Protein AF-A0A371PUC1-F1 (afdb_monomer_lite)

Structure (mmCIF, N/CA/C/O backbone):
data_AF-A0A371PUC1-F1
#
_entry.id   AF-A0A371PUC1-F1
#
loop_
_atom_site.group_PDB
_atom_site.id
_atom_site.type_symbol
_atom_site.label_atom_id
_atom_site.label_alt_id
_atom_site.label_comp_id
_atom_site.label_asym_id
_atom_site.label_entity_id
_atom_site.label_seq_id
_atom_site.pdbx_PDB_ins_code
_atom_site.Cartn_x
_atom_site.Cartn_y
_atom_site.Cartn_z
_atom_site.occupancy
_atom_site.B_iso_or_equiv
_atom_site.auth_seq_id
_atom_site.auth_comp_id
_atom_site.auth_asym_id
_atom_site.auth_atom_id
_atom_site.pdbx_PDB_model_num
ATOM 1 N N . MET A 1 1 ? 17.114 10.175 -5.033 1.00 44.94 1 MET A N 1
ATOM 2 C CA . MET A 1 1 ? 15.852 10.108 -5.803 1.00 44.94 1 MET A CA 1
ATOM 3 C C . MET A 1 1 ? 15.571 8.638 -6.059 1.00 44.94 1 MET A C 1
ATOM 5 O O . MET A 1 1 ? 16.498 7.956 -6.473 1.00 44.94 1 MET A O 1
ATOM 9 N N . ALA A 1 2 ? 14.383 8.130 -5.733 1.00 71.94 2 ALA A N 1
ATOM 10 C CA . ALA A 1 2 ? 14.025 6.726 -5.949 1.00 71.94 2 ALA A CA 1
ATOM 11 C C . ALA A 1 2 ? 12.912 6.654 -7.000 1.00 71.94 2 ALA A C 1
ATOM 13 O O . ALA A 1 2 ? 11.935 7.389 -6.885 1.00 71.94 2 ALA A O 1
ATOM 14 N N . PHE A 1 3 ? 13.076 5.802 -8.013 1.00 70.50 3 PHE A N 1
ATOM 15 C CA . PHE A 1 3 ? 12.057 5.570 -9.036 1.00 70.50 3 PHE A CA 1
ATOM 16 C C . PHE A 1 3 ? 10.879 4.776 -8.455 1.00 70.50 3 PHE A C 1
ATOM 18 O O . PHE A 1 3 ? 11.064 3.804 -7.718 1.00 70.50 3 PHE A O 1
ATOM 25 N N . SER A 1 4 ? 9.661 5.165 -8.814 1.00 76.06 4 SER A N 1
ATOM 26 C CA . SER A 1 4 ? 8.438 4.402 -8.567 1.00 76.06 4 SER A CA 1
ATOM 27 C C . SER A 1 4 ? 8.389 3.124 -9.414 1.00 76.06 4 SER A C 1
ATOM 29 O O . SER A 1 4 ? 9.112 2.963 -10.397 1.00 76.06 4 SER A O 1
ATOM 31 N N . ALA A 1 5 ? 7.495 2.195 -9.061 1.00 74.12 5 ALA A N 1
ATOM 32 C CA . ALA A 1 5 ? 7.337 0.944 -9.805 1.00 74.12 5 ALA A CA 1
ATOM 33 C C . ALA A 1 5 ? 6.931 1.169 -11.274 1.00 74.12 5 ALA A C 1
ATOM 35 O O . ALA A 1 5 ? 7.377 0.432 -12.152 1.00 74.12 5 ALA A O 1
ATOM 36 N N . ASP A 1 6 ? 6.107 2.183 -11.546 1.00 78.94 6 ASP A N 1
ATOM 37 C CA . ASP A 1 6 ? 5.702 2.523 -12.911 1.00 78.94 6 ASP A CA 1
ATOM 38 C C . ASP A 1 6 ? 6.837 3.186 -13.689 1.00 78.94 6 ASP A C 1
ATOM 40 O O . ASP A 1 6 ? 7.068 2.829 -14.842 1.00 78.94 6 ASP A O 1
ATOM 44 N N . GLU A 1 7 ? 7.616 4.063 -13.055 1.00 84.56 7 GLU A N 1
ATOM 45 C CA . GLU A 1 7 ? 8.813 4.638 -13.676 1.00 84.56 7 GLU A CA 1
ATOM 46 C C . GLU A 1 7 ? 9.855 3.565 -13.995 1.00 84.56 7 GLU A C 1
ATOM 48 O O . GLU A 1 7 ? 10.431 3.588 -15.079 1.00 84.56 7 GLU A O 1
ATOM 53 N N . LEU A 1 8 ? 10.043 2.569 -13.122 1.00 82.94 8 LEU A N 1
ATOM 54 C CA . LEU A 1 8 ? 10.912 1.426 -13.413 1.00 82.94 8 LEU A CA 1
ATOM 55 C C . LEU A 1 8 ? 10.399 0.610 -14.607 1.00 82.94 8 LEU A C 1
ATOM 57 O O . LEU A 1 8 ? 11.194 0.195 -15.447 1.00 82.94 8 LEU A O 1
ATOM 61 N N . ARG A 1 9 ? 9.081 0.405 -14.740 1.00 82.50 9 ARG A N 1
ATOM 62 C CA . ARG A 1 9 ? 8.507 -0.256 -15.930 1.00 82.50 9 ARG A CA 1
ATOM 63 C C . ARG A 1 9 ? 8.749 0.556 -17.200 1.00 82.50 9 ARG A C 1
ATOM 65 O O . ARG A 1 9 ? 9.086 -0.024 -18.232 1.00 82.50 9 ARG A O 1
ATOM 72 N N . VAL A 1 10 ? 8.580 1.875 -17.134 1.00 89.62 10 VAL A N 1
ATOM 73 C CA . VAL A 1 10 ? 8.840 2.783 -18.260 1.00 89.62 10 VAL A CA 1
ATOM 74 C C . VAL A 1 10 ? 10.318 2.754 -18.639 1.00 89.62 10 VAL A C 1
ATOM 76 O O . VAL A 1 10 ? 10.628 2.584 -19.815 1.00 89.62 10 VAL A O 1
ATOM 79 N N . LEU A 1 11 ? 11.223 2.828 -17.662 1.00 88.25 11 LEU A N 1
ATOM 80 C CA . LEU A 1 11 ? 12.668 2.767 -17.873 1.00 88.25 11 LEU A CA 1
ATOM 81 C C . LEU A 1 11 ? 13.090 1.448 -18.526 1.00 88.25 11 LEU A C 1
ATOM 83 O O . LEU A 1 11 ? 13.807 1.463 -19.522 1.00 88.25 11 LEU A O 1
ATOM 87 N N . ARG A 1 12 ? 12.586 0.311 -18.032 1.00 86.12 12 ARG A N 1
ATOM 88 C CA . ARG A 1 12 ? 12.830 -1.011 -18.637 1.00 86.12 12 ARG A CA 1
ATOM 89 C C . ARG A 1 12 ? 12.378 -1.060 -20.090 1.00 86.12 12 ARG A C 1
ATOM 91 O O . ARG A 1 12 ? 13.099 -1.558 -20.949 1.00 86.12 12 ARG A O 1
ATOM 98 N N . ARG A 1 13 ? 11.195 -0.513 -20.385 1.00 88.50 13 ARG A N 1
ATOM 99 C CA . ARG A 1 13 ? 10.666 -0.459 -21.753 1.00 88.50 13 ARG A CA 1
ATOM 100 C C . ARG A 1 13 ? 11.496 0.456 -22.654 1.00 88.50 13 ARG A C 1
ATOM 102 O O . ARG A 1 13 ? 11.723 0.104 -23.807 1.00 88.50 13 ARG A O 1
ATOM 109 N N . ALA A 1 14 ? 11.955 1.594 -22.139 1.00 91.06 14 ALA A N 1
ATOM 110 C CA . ALA A 1 14 ? 12.823 2.515 -22.866 1.00 91.06 14 ALA A CA 1
ATOM 111 C C . ALA A 1 14 ? 14.193 1.885 -23.168 1.00 91.06 14 ALA A C 1
ATOM 113 O O . ALA A 1 14 ? 14.646 1.953 -24.305 1.00 91.06 14 ALA A O 1
ATOM 114 N N . LEU A 1 15 ? 14.803 1.199 -22.195 1.00 87.94 15 LEU A N 1
ATOM 115 C CA . LEU A 1 15 ? 16.061 0.466 -22.381 1.00 87.94 15 LEU A CA 1
ATOM 116 C C . LEU A 1 15 ? 15.914 -0.669 -23.398 1.00 87.94 15 LEU A C 1
ATOM 118 O O . LEU A 1 15 ? 16.733 -0.790 -24.305 1.00 87.94 15 LEU A O 1
ATOM 122 N N . ALA A 1 16 ? 14.838 -1.456 -23.309 1.00 86.81 16 ALA A N 1
ATOM 123 C CA . ALA A 1 16 ? 14.552 -2.498 -24.292 1.00 86.81 16 ALA A CA 1
ATOM 124 C C . ALA A 1 16 ? 14.386 -1.919 -25.706 1.00 86.81 16 ALA A C 1
ATOM 126 O O . ALA A 1 16 ? 14.867 -2.509 -26.673 1.00 86.81 16 ALA A O 1
ATOM 127 N N . HIS A 1 17 ? 13.735 -0.758 -25.828 1.00 87.31 17 HIS A N 1
ATOM 128 C CA . HIS A 1 17 ? 13.600 -0.072 -27.107 1.00 87.31 17 HIS A CA 1
ATOM 129 C C . HIS A 1 17 ? 14.955 0.417 -27.636 1.00 87.31 17 HIS A C 1
ATOM 131 O O . HIS A 1 17 ? 15.246 0.175 -28.807 1.00 87.31 17 HIS A O 1
ATOM 137 N N . ALA A 1 18 ? 15.780 1.040 -26.789 1.00 85.06 18 ALA A N 1
ATOM 138 C CA . ALA A 1 18 ? 17.113 1.510 -27.157 1.00 85.06 18 ALA A CA 1
ATOM 139 C C . ALA A 1 18 ? 17.986 0.353 -27.670 1.00 85.06 18 ALA A C 1
ATOM 141 O O . ALA A 1 18 ? 18.538 0.432 -28.763 1.00 85.06 18 ALA A O 1
ATOM 142 N N . LEU A 1 19 ? 18.016 -0.774 -26.952 1.00 83.38 19 LEU A N 1
ATOM 143 C CA . LEU A 1 19 ? 18.755 -1.972 -27.363 1.00 83.38 19 LEU A CA 1
ATOM 144 C C . LEU A 1 19 ? 18.280 -2.529 -28.717 1.00 83.38 19 LEU A C 1
ATOM 146 O O . LEU A 1 19 ? 19.101 -2.910 -29.554 1.00 83.38 19 LEU A O 1
ATOM 150 N N . GLN A 1 20 ? 16.966 -2.544 -28.968 1.00 82.38 20 GLN A N 1
ATOM 151 C CA . GLN A 1 20 ? 16.405 -2.990 -30.250 1.00 82.38 20 GLN A CA 1
ATOM 152 C C . GLN A 1 20 ? 16.820 -2.082 -31.411 1.00 82.38 20 GLN A C 1
ATOM 154 O O . GLN A 1 20 ? 17.188 -2.587 -32.473 1.00 82.38 20 GLN A O 1
ATOM 159 N N . THR A 1 21 ? 16.787 -0.760 -31.218 1.00 80.69 21 THR A N 1
ATOM 160 C CA . THR A 1 21 ? 17.153 0.212 -32.261 1.00 80.69 21 THR A CA 1
ATOM 161 C C . THR A 1 21 ? 18.648 0.213 -32.549 1.00 80.69 21 THR A C 1
ATOM 163 O O . THR A 1 21 ? 19.042 0.251 -33.712 1.00 80.69 21 THR A O 1
ATOM 166 N N . THR A 1 22 ? 19.479 0.092 -31.514 1.00 72.50 22 THR A N 1
ATOM 167 C CA . THR A 1 22 ? 20.942 0.035 -31.638 1.00 72.50 22 THR A CA 1
ATOM 168 C C . THR A 1 22 ? 21.393 -1.251 -32.342 1.00 72.50 22 THR A C 1
ATOM 170 O O . THR A 1 22 ? 22.373 -1.246 -33.075 1.00 72.50 22 THR A O 1
ATOM 173 N N . SER A 1 23 ? 20.633 -2.342 -32.218 1.00 67.88 23 SER A N 1
ATOM 174 C CA . SER A 1 23 ? 20.930 -3.608 -32.908 1.00 67.88 23 SER A CA 1
ATOM 175 C C . SER A 1 23 ? 20.565 -3.617 -34.404 1.00 67.88 23 SER A C 1
ATOM 177 O O . SER A 1 23 ? 21.074 -4.454 -35.142 1.00 67.88 23 SER A O 1
ATOM 179 N N . HIS A 1 24 ? 19.679 -2.721 -34.864 1.00 64.56 24 HIS A N 1
ATOM 180 C CA . HIS A 1 24 ? 19.171 -2.690 -36.251 1.00 64.56 24 HIS A CA 1
ATOM 181 C C . HIS A 1 24 ? 19.828 -1.623 -37.144 1.00 64.56 24 HIS A C 1
ATOM 183 O O . HIS A 1 24 ? 19.560 -1.584 -38.347 1.00 64.56 24 HIS A O 1
ATOM 189 N N . SER A 1 25 ? 20.670 -0.748 -36.590 1.00 56.78 25 SER A N 1
ATOM 190 C CA . SER A 1 25 ? 21.289 0.350 -37.335 1.00 56.78 25 SER A CA 1
ATOM 191 C C . SER A 1 25 ? 22.697 -0.023 -37.824 1.00 56.78 25 SER A C 1
ATOM 193 O O . SER A 1 25 ? 23.643 0.002 -37.047 1.00 56.78 25 SER A O 1
ATOM 195 N N . ALA A 1 26 ? 22.811 -0.287 -39.135 1.00 54.88 26 ALA A N 1
ATOM 196 C CA . ALA A 1 26 ? 24.037 -0.390 -39.950 1.00 54.88 26 ALA A CA 1
ATOM 197 C C . ALA A 1 26 ? 24.974 -1.609 -39.726 1.00 54.88 26 ALA A C 1
ATOM 199 O O . ALA A 1 26 ? 24.929 -2.260 -38.684 1.00 54.88 26 ALA A O 1
ATOM 200 N N . PRO A 1 27 ? 25.829 -1.965 -40.715 1.00 56.09 27 PRO A N 1
ATOM 201 C CA . PRO A 1 27 ? 26.731 -3.107 -40.596 1.00 56.09 27 PRO A CA 1
ATOM 202 C C . PRO A 1 27 ? 27.745 -2.859 -39.475 1.00 56.09 27 PRO A C 1
ATOM 204 O O . PRO A 1 27 ? 28.396 -1.814 -39.457 1.00 56.09 27 PRO A O 1
ATOM 207 N N . LEU A 1 28 ? 27.931 -3.849 -38.595 1.00 55.22 28 LEU A N 1
ATOM 208 C CA . LEU A 1 28 ? 28.879 -3.846 -37.464 1.00 55.22 28 LEU A CA 1
ATOM 209 C C . LEU A 1 28 ? 30.325 -3.456 -37.844 1.00 55.22 28 LEU A C 1
ATOM 211 O O . LEU A 1 28 ? 31.129 -3.145 -36.976 1.00 55.22 28 LEU A O 1
ATOM 215 N N . SER A 1 29 ? 30.668 -3.460 -39.135 1.00 55.34 29 SER A N 1
ATOM 216 C CA . SER A 1 29 ? 31.968 -3.034 -39.657 1.00 55.34 29 SER A CA 1
ATOM 217 C C . SER A 1 29 ? 32.159 -1.513 -39.750 1.00 55.34 29 SER A C 1
ATOM 219 O O . SER A 1 29 ? 33.286 -1.077 -39.965 1.00 55.34 29 SER A O 1
ATOM 221 N N . ALA A 1 30 ? 31.095 -0.705 -39.643 1.00 58.00 30 ALA A N 1
ATOM 222 C CA . ALA A 1 30 ? 31.156 0.759 -39.781 1.00 58.00 30 ALA A CA 1
ATOM 223 C C . ALA A 1 30 ? 31.256 1.506 -38.437 1.00 58.00 30 ALA A C 1
ATOM 225 O O . ALA A 1 30 ? 31.725 2.641 -38.400 1.00 58.00 30 ALA A O 1
ATOM 226 N N . PHE A 1 31 ? 30.846 0.866 -37.341 1.00 59.47 31 PHE A N 1
ATOM 227 C CA . PHE A 1 31 ? 30.827 1.435 -35.995 1.00 59.47 31 PHE A CA 1
ATOM 228 C C . PHE A 1 31 ? 31.713 0.557 -35.105 1.00 59.47 31 PHE A C 1
ATOM 230 O O . PHE A 1 31 ? 31.364 -0.581 -34.812 1.00 59.47 31 PHE A O 1
ATOM 237 N N . GLY A 1 32 ? 32.916 1.041 -34.784 1.00 63.97 32 GLY A N 1
ATOM 238 C CA . GLY A 1 32 ? 34.002 0.261 -34.177 1.00 63.97 32 GLY A CA 1
ATOM 239 C C . GLY A 1 32 ? 33.770 -0.212 -32.731 1.00 63.97 32 GLY A C 1
ATOM 240 O O . GLY A 1 32 ? 32.651 -0.305 -32.238 1.00 63.97 32 GLY A O 1
ATOM 241 N N . ALA A 1 33 ? 34.866 -0.515 -32.025 1.00 67.06 33 ALA A N 1
ATOM 242 C CA . ALA A 1 33 ? 34.857 -1.110 -30.682 1.00 67.06 33 ALA A CA 1
ATOM 243 C C . ALA A 1 33 ? 34.056 -0.318 -29.622 1.00 67.06 33 ALA A C 1
ATOM 245 O O . ALA A 1 33 ? 33.500 -0.932 -28.714 1.00 67.06 33 ALA A O 1
ATOM 246 N N . GLU A 1 34 ? 33.956 1.007 -29.754 1.00 65.69 34 GLU A N 1
ATOM 247 C CA . GLU A 1 34 ? 33.194 1.880 -28.844 1.00 65.69 34 GLU A CA 1
ATOM 248 C C . GLU A 1 34 ? 31.684 1.590 -28.886 1.00 65.69 34 GLU A C 1
ATOM 250 O O . GLU A 1 34 ? 31.054 1.441 -27.845 1.00 65.69 34 GLU A O 1
ATOM 255 N N . TRP A 1 35 ? 31.113 1.345 -30.070 1.00 69.81 35 TRP A N 1
ATOM 256 C CA . TRP A 1 35 ? 29.696 0.976 -30.214 1.00 69.81 35 TRP A CA 1
ATOM 257 C C . TRP A 1 35 ? 29.363 -0.350 -29.520 1.00 69.81 35 TRP A C 1
ATOM 259 O O . TRP A 1 35 ? 28.296 -0.531 -28.932 1.00 69.81 35 TRP A O 1
ATOM 269 N N . SER A 1 36 ? 30.307 -1.294 -29.561 1.00 73.56 36 SER A N 1
ATOM 270 C CA . SER A 1 36 ? 30.166 -2.557 -28.838 1.00 73.56 36 SER A CA 1
ATOM 271 C C . SER A 1 36 ? 30.221 -2.349 -27.323 1.00 73.56 36 SER A C 1
ATOM 273 O O . SER A 1 36 ? 29.528 -3.063 -26.604 1.00 73.56 36 SER A O 1
ATOM 275 N N . GLN A 1 37 ? 30.995 -1.380 -26.826 1.00 80.31 37 GLN A N 1
ATOM 276 C CA . GLN A 1 37 ? 31.042 -1.043 -25.399 1.00 80.31 37 GLN A CA 1
ATOM 277 C C . GLN A 1 37 ? 29.727 -0.413 -24.931 1.00 80.31 37 GLN A C 1
ATOM 279 O O . GLN A 1 37 ? 29.174 -0.889 -23.941 1.00 80.31 37 GLN A O 1
ATOM 284 N N . ASP A 1 38 ? 29.165 0.534 -25.684 1.00 80.44 38 ASP A N 1
ATOM 285 C CA . ASP A 1 38 ? 27.881 1.172 -25.354 1.00 80.44 38 ASP A CA 1
ATOM 286 C C . ASP A 1 38 ? 26.743 0.147 -25.242 1.00 80.44 38 ASP A C 1
ATOM 288 O O . ASP A 1 38 ? 25.967 0.157 -24.284 1.00 80.44 38 ASP A O 1
ATOM 292 N N . ILE A 1 39 ? 26.661 -0.805 -26.182 1.00 83.94 39 ILE A N 1
ATOM 293 C CA . ILE A 1 39 ? 25.675 -1.897 -26.114 1.00 83.94 39 ILE A CA 1
ATOM 294 C C . ILE A 1 39 ? 25.867 -2.727 -24.838 1.00 83.94 39 ILE A C 1
ATOM 296 O O . ILE A 1 39 ? 24.888 -3.063 -24.169 1.00 83.94 39 ILE A O 1
ATOM 300 N N . GLN A 1 40 ? 27.111 -3.057 -24.483 1.00 84.75 40 GLN A N 1
ATOM 301 C CA . GLN A 1 40 ? 27.404 -3.816 -23.264 1.00 84.75 40 GLN A CA 1
ATOM 302 C C . GLN A 1 40 ? 27.044 -3.029 -21.998 1.00 84.75 40 GLN A C 1
ATOM 304 O O . GLN A 1 40 ? 26.541 -3.615 -21.039 1.00 84.75 40 GLN A O 1
ATOM 309 N N . GLU A 1 41 ? 27.243 -1.713 -21.984 1.00 87.62 41 GLU A N 1
ATOM 310 C CA . GLU A 1 41 ? 26.823 -0.852 -20.877 1.00 87.62 41 GLU A CA 1
ATOM 311 C C . GLU A 1 41 ? 25.300 -0.794 -20.740 1.00 87.62 41 GLU A C 1
ATOM 313 O O . GLU A 1 41 ? 24.782 -0.964 -19.633 1.00 87.62 41 GLU A O 1
ATOM 318 N N . TYR A 1 42 ? 24.567 -0.655 -21.848 1.00 84.38 42 TYR A N 1
ATOM 319 C CA . TYR A 1 42 ? 23.104 -0.698 -21.828 1.00 84.38 42 TYR A CA 1
ATOM 320 C C . TYR A 1 42 ? 22.559 -2.047 -21.350 1.00 84.38 42 TYR A C 1
ATOM 322 O O . TYR A 1 42 ? 21.577 -2.069 -20.603 1.00 84.38 42 TYR A O 1
ATOM 330 N N . LEU A 1 43 ? 23.190 -3.163 -21.731 1.00 87.25 43 LEU A N 1
ATOM 331 C CA . LEU A 1 43 ? 22.818 -4.495 -21.243 1.00 87.25 43 LEU A CA 1
ATOM 332 C C . LEU A 1 43 ? 23.039 -4.620 -19.731 1.00 87.25 43 LEU A C 1
ATOM 334 O O . LEU A 1 43 ? 22.111 -4.997 -19.015 1.00 87.25 43 LEU A O 1
ATOM 338 N N . ARG A 1 44 ? 24.211 -4.214 -19.223 1.00 91.38 44 ARG A N 1
ATOM 339 C CA . ARG A 1 44 ? 24.496 -4.206 -17.774 1.00 91.38 44 ARG A CA 1
ATOM 340 C C . ARG A 1 44 ? 23.520 -3.319 -17.005 1.00 91.38 44 ARG A C 1
ATOM 342 O O . ARG A 1 44 ? 23.072 -3.685 -15.920 1.00 91.38 44 ARG A O 1
ATOM 349 N N . LEU A 1 45 ? 23.174 -2.157 -17.558 1.00 90.94 45 LEU A N 1
ATOM 350 C CA . LEU A 1 45 ? 22.199 -1.257 -16.951 1.00 90.94 45 LEU A CA 1
ATOM 351 C C . LEU A 1 45 ? 20.802 -1.888 -16.912 1.00 90.94 45 LEU A C 1
ATOM 353 O O . LEU A 1 45 ? 20.129 -1.805 -15.885 1.00 90.94 45 LEU A O 1
ATOM 357 N N . ALA A 1 46 ? 20.367 -2.539 -17.992 1.00 88.88 46 ALA A N 1
ATOM 358 C CA . ALA A 1 46 ? 19.087 -3.242 -18.030 1.00 88.88 46 ALA A CA 1
ATOM 359 C C . ALA A 1 46 ? 19.028 -4.369 -16.985 1.00 88.88 46 ALA A C 1
ATOM 361 O O . ALA A 1 46 ? 18.050 -4.457 -16.242 1.00 88.88 46 ALA A O 1
ATOM 362 N N . GLU A 1 47 ? 20.092 -5.167 -16.859 1.00 89.88 47 GLU A N 1
ATOM 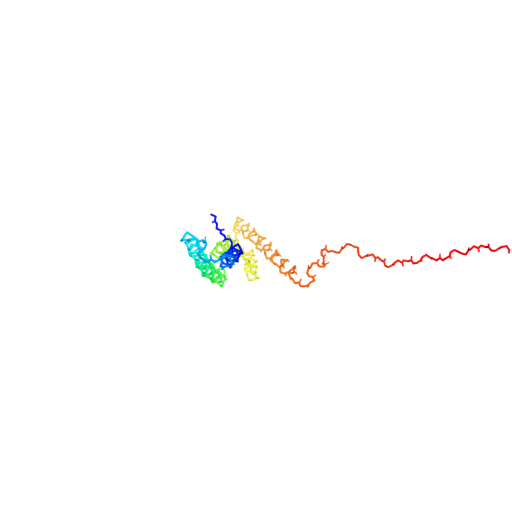363 C CA . GLU A 1 47 ? 20.211 -6.205 -15.827 1.00 89.88 47 GLU A CA 1
ATOM 364 C C . GLU A 1 47 ? 20.141 -5.619 -14.410 1.00 89.88 47 GLU A C 1
ATOM 366 O O . GLU A 1 47 ? 19.382 -6.113 -13.574 1.00 89.88 47 GLU A O 1
ATOM 371 N N . ALA A 1 48 ? 20.866 -4.528 -14.142 1.00 90.94 48 ALA A N 1
ATOM 372 C CA . ALA A 1 48 ? 20.851 -3.862 -12.840 1.00 90.94 48 ALA A CA 1
ATOM 373 C C . ALA A 1 48 ? 19.465 -3.292 -12.484 1.00 90.94 48 ALA A C 1
ATOM 375 O O . ALA A 1 48 ? 19.026 -3.389 -11.335 1.00 90.94 48 ALA A O 1
ATOM 376 N N . VAL A 1 49 ? 18.748 -2.723 -13.459 1.00 89.56 49 VAL A N 1
ATOM 377 C CA . VAL A 1 49 ? 17.374 -2.224 -13.272 1.00 89.56 49 VAL A CA 1
ATOM 378 C C . VAL A 1 49 ? 16.403 -3.376 -13.006 1.00 89.56 49 VAL A C 1
ATOM 380 O O . VAL A 1 49 ? 15.534 -3.264 -12.135 1.00 89.56 49 VAL A O 1
ATOM 383 N N . ASP A 1 50 ? 16.549 -4.489 -13.719 1.00 88.00 50 ASP A N 1
ATOM 384 C CA . ASP A 1 50 ? 15.726 -5.682 -13.532 1.00 88.00 50 ASP A CA 1
ATOM 385 C C . ASP A 1 50 ? 15.947 -6.314 -12.151 1.00 88.00 50 ASP A C 1
ATOM 387 O O . ASP A 1 50 ? 14.975 -6.685 -11.481 1.00 88.00 50 ASP A O 1
ATOM 391 N N . GLU A 1 51 ? 17.201 -6.372 -11.700 1.00 92.31 51 GLU A N 1
ATOM 392 C CA . GLU A 1 51 ? 17.591 -6.805 -10.357 1.00 92.31 51 GLU A CA 1
ATOM 393 C C . GLU A 1 51 ? 16.971 -5.911 -9.280 1.00 92.31 51 GLU 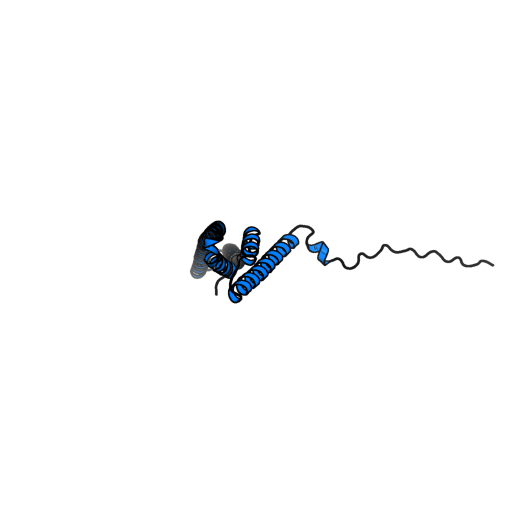A C 1
ATOM 395 O O . GLU A 1 51 ? 16.259 -6.397 -8.396 1.00 92.31 51 GLU A O 1
ATOM 400 N N . ALA A 1 52 ? 17.154 -4.594 -9.397 1.00 89.00 52 ALA A N 1
ATOM 401 C CA . ALA A 1 52 ? 16.605 -3.625 -8.454 1.00 89.00 52 ALA A CA 1
ATOM 402 C C . ALA A 1 52 ? 15.070 -3.694 -8.380 1.00 89.00 52 ALA A C 1
ATOM 404 O O . ALA A 1 52 ? 14.491 -3.630 -7.293 1.00 89.00 52 ALA A O 1
ATOM 405 N N . ALA A 1 53 ? 14.393 -3.871 -9.519 1.00 86.69 53 ALA A N 1
ATOM 406 C CA . ALA A 1 53 ? 12.940 -4.019 -9.564 1.00 86.69 53 ALA A CA 1
ATOM 407 C C . ALA A 1 53 ? 12.470 -5.298 -8.854 1.00 86.69 53 ALA A C 1
ATOM 409 O O . ALA A 1 53 ? 11.467 -5.276 -8.132 1.00 86.69 53 ALA A O 1
ATOM 410 N N . ARG A 1 54 ? 13.188 -6.412 -9.037 1.00 89.56 54 ARG A N 1
ATOM 411 C CA . ARG A 1 54 ? 12.873 -7.682 -8.375 1.00 89.56 54 ARG A CA 1
ATOM 412 C C . ARG A 1 54 ? 13.095 -7.589 -6.871 1.00 89.56 54 ARG A C 1
ATOM 414 O O . ARG A 1 54 ? 12.227 -8.022 -6.112 1.00 89.56 54 ARG A O 1
ATOM 421 N N . GLU A 1 55 ? 14.197 -6.980 -6.443 1.00 92.31 55 GLU A N 1
ATOM 422 C CA . GLU A 1 55 ? 14.495 -6.784 -5.025 1.00 92.31 55 GLU A CA 1
ATOM 423 C C . GLU A 1 55 ? 13.482 -5.866 -4.347 1.00 92.31 55 GLU A C 1
ATOM 425 O O . GLU A 1 55 ? 12.920 -6.213 -3.307 1.00 92.31 55 GLU A O 1
ATOM 430 N N . GLY A 1 56 ? 13.142 -4.747 -4.990 1.00 86.69 56 GLY A N 1
ATOM 431 C CA . GLY A 1 56 ? 12.069 -3.872 -4.525 1.00 86.69 56 GLY A CA 1
ATOM 432 C C . GLY A 1 56 ? 10.731 -4.609 -4.399 1.00 86.69 56 GLY A C 1
ATOM 433 O O . GLY A 1 56 ? 9.980 -4.378 -3.449 1.00 86.69 56 GLY A O 1
ATOM 434 N N . GLY A 1 57 ? 10.447 -5.543 -5.312 1.00 87.56 57 GLY A N 1
ATOM 435 C CA . GLY A 1 57 ? 9.299 -6.447 -5.228 1.00 87.56 57 GLY A CA 1
ATOM 436 C C . GLY A 1 57 ? 9.333 -7.352 -3.992 1.00 87.56 57 GLY A C 1
ATOM 437 O O . GLY A 1 57 ? 8.324 -7.446 -3.288 1.00 87.56 57 GLY A O 1
ATOM 438 N N . ARG A 1 58 ? 10.484 -7.968 -3.686 1.00 92.06 58 ARG A N 1
ATOM 439 C CA . ARG A 1 58 ? 10.666 -8.818 -2.492 1.00 92.06 58 ARG A CA 1
ATOM 440 C C . ARG A 1 58 ? 10.459 -8.037 -1.197 1.00 92.06 58 ARG A C 1
ATOM 442 O O . ARG A 1 58 ? 9.687 -8.474 -0.343 1.00 92.06 58 ARG A O 1
ATOM 449 N N . LEU A 1 59 ? 11.084 -6.866 -1.074 1.00 89.62 59 LEU A N 1
ATOM 450 C CA . LEU A 1 59 ? 10.944 -6.002 0.102 1.00 89.62 59 LEU A CA 1
ATOM 451 C C . LEU A 1 59 ? 9.492 -5.557 0.300 1.00 89.62 59 LEU A C 1
ATOM 453 O O . LEU A 1 59 ? 8.966 -5.617 1.411 1.00 89.62 59 LEU A O 1
ATOM 457 N N . ARG A 1 60 ? 8.806 -5.180 -0.786 1.00 88.69 60 ARG A N 1
ATOM 458 C CA . ARG A 1 60 ? 7.387 -4.813 -0.731 1.00 88.69 60 ARG A CA 1
ATOM 459 C C . ARG A 1 60 ? 6.516 -5.989 -0.293 1.00 88.69 60 ARG A C 1
ATOM 461 O O . ARG A 1 60 ? 5.643 -5.800 0.546 1.00 88.69 60 ARG A O 1
ATOM 468 N N . ALA A 1 61 ? 6.752 -7.192 -0.816 1.00 91.75 61 ALA A N 1
ATOM 469 C CA . ALA A 1 61 ? 6.010 -8.385 -0.410 1.00 91.75 61 ALA A CA 1
ATOM 470 C C . ALA A 1 61 ? 6.185 -8.683 1.088 1.00 91.75 61 ALA A C 1
ATOM 472 O O . ALA A 1 61 ? 5.201 -8.949 1.777 1.00 91.75 61 ALA A O 1
ATOM 473 N N . PHE A 1 62 ? 7.412 -8.562 1.605 1.00 92.25 62 PHE A N 1
ATOM 474 C CA . PHE A 1 62 ? 7.691 -8.712 3.033 1.00 92.25 62 PHE A CA 1
ATOM 475 C C . PHE A 1 62 ? 6.948 -7.671 3.882 1.00 92.25 62 PHE A C 1
ATOM 477 O O . PHE A 1 62 ? 6.283 -8.037 4.849 1.00 92.25 62 PHE A O 1
ATOM 484 N N . LEU A 1 63 ? 6.997 -6.389 3.498 1.00 90.69 63 LEU A N 1
ATOM 485 C CA . LEU A 1 63 ? 6.289 -5.313 4.204 1.00 90.69 63 LEU A CA 1
ATOM 486 C C . LEU A 1 63 ? 4.772 -5.535 4.233 1.00 90.69 63 LEU A C 1
ATOM 488 O O . LEU A 1 63 ? 4.142 -5.323 5.266 1.00 90.69 63 LEU A O 1
ATOM 492 N N . LEU A 1 64 ? 4.179 -5.982 3.123 1.00 92.81 64 LEU A N 1
ATOM 493 C CA . LEU A 1 64 ? 2.740 -6.253 3.052 1.00 92.81 64 LEU A CA 1
ATOM 494 C C . LEU A 1 64 ? 2.333 -7.473 3.883 1.00 92.81 64 LEU A C 1
ATOM 496 O O . LEU A 1 64 ? 1.284 -7.444 4.527 1.00 92.81 64 LEU A O 1
ATOM 500 N N . ALA A 1 65 ? 3.164 -8.515 3.911 1.00 95.62 65 ALA A N 1
ATOM 501 C CA . ALA A 1 65 ? 2.955 -9.657 4.794 1.00 95.62 65 ALA A CA 1
ATOM 502 C C . ALA A 1 65 ? 3.048 -9.238 6.270 1.00 95.62 65 ALA A C 1
ATOM 504 O O . ALA A 1 65 ? 2.208 -9.630 7.078 1.00 95.62 65 ALA A O 1
ATOM 505 N N . ASP A 1 66 ? 4.022 -8.395 6.621 1.00 95.06 66 ASP A N 1
ATOM 506 C CA . ASP A 1 66 ? 4.150 -7.866 7.978 1.00 95.06 66 ASP A CA 1
ATOM 507 C C . ASP A 1 66 ? 2.932 -7.017 8.364 1.00 95.06 66 ASP A C 1
ATOM 509 O O . ASP A 1 66 ? 2.331 -7.235 9.416 1.00 95.06 66 ASP A O 1
ATOM 513 N N . LEU A 1 67 ? 2.491 -6.124 7.476 1.00 96.88 67 LEU A N 1
ATOM 514 C CA . LEU A 1 67 ? 1.292 -5.310 7.673 1.00 96.88 67 LEU A CA 1
ATOM 515 C C . LEU A 1 67 ? 0.046 -6.170 7.939 1.00 96.88 67 LEU A C 1
ATOM 517 O O . LEU A 1 67 ? -0.732 -5.849 8.841 1.00 96.88 67 LEU A O 1
ATOM 521 N N . ALA A 1 68 ? -0.126 -7.271 7.201 1.00 97.06 68 ALA A N 1
ATOM 522 C CA . ALA A 1 68 ? -1.218 -8.218 7.421 1.00 97.06 68 ALA A CA 1
ATOM 523 C C . ALA A 1 68 ? -1.136 -8.877 8.808 1.00 97.06 68 ALA A C 1
ATOM 525 O O . ALA A 1 68 ? -2.131 -8.872 9.530 1.00 97.06 68 ALA A O 1
ATOM 526 N N . ARG A 1 69 ? 0.051 -9.327 9.239 1.00 97.88 69 ARG A N 1
ATOM 527 C CA . ARG A 1 69 ? 0.252 -9.887 10.591 1.00 97.88 69 ARG A CA 1
ATOM 528 C C . ARG A 1 69 ? -0.083 -8.883 11.690 1.00 97.88 69 ARG A C 1
ATOM 530 O O . ARG A 1 69 ? -0.771 -9.216 12.654 1.00 97.88 69 ARG A O 1
ATOM 537 N N . TYR A 1 70 ? 0.364 -7.634 11.545 1.00 98.06 70 TYR A N 1
ATOM 538 C CA . TYR A 1 70 ? -0.004 -6.571 12.480 1.00 98.06 70 TYR A CA 1
ATOM 539 C C . TYR A 1 70 ? -1.518 -6.341 12.487 1.00 98.06 70 TYR A C 1
ATOM 541 O O . TYR A 1 70 ? -2.080 -6.132 13.557 1.00 98.06 70 TYR A O 1
ATOM 549 N N . ARG A 1 71 ? -2.196 -6.406 11.337 1.00 97.88 71 ARG A N 1
ATOM 550 C CA . ARG A 1 71 ? -3.655 -6.250 11.260 1.00 97.88 71 ARG A CA 1
ATOM 551 C C . ARG A 1 71 ? -4.404 -7.395 11.947 1.00 97.88 71 ARG A C 1
ATOM 553 O O . ARG A 1 71 ? -5.366 -7.137 12.663 1.00 97.88 71 ARG A O 1
ATOM 560 N N . GLU A 1 72 ? -3.956 -8.633 11.772 1.00 97.94 72 GLU A N 1
ATOM 561 C CA . GLU A 1 72 ? -4.547 -9.822 12.406 1.00 97.94 72 GLU A CA 1
ATOM 562 C C . GLU A 1 72 ? -4.400 -9.809 13.932 1.00 97.94 72 GLU A C 1
ATOM 564 O O . GLU A 1 72 ? -5.302 -10.231 14.650 1.00 97.94 72 GLU A O 1
ATOM 569 N N . ALA A 1 73 ? -3.301 -9.252 14.445 1.00 98.06 73 ALA A N 1
ATOM 570 C CA . ALA A 1 73 ? -3.056 -9.110 15.880 1.00 98.06 73 ALA A CA 1
ATOM 571 C C . ALA A 1 73 ? -3.813 -7.931 16.533 1.00 98.06 73 ALA A C 1
ATOM 573 O O . ALA A 1 73 ? -3.588 -7.601 17.708 1.00 98.06 73 ALA A O 1
ATOM 574 N N . LEU A 1 74 ? -4.698 -7.257 15.790 1.00 96.94 74 LEU A N 1
ATOM 575 C CA . LEU A 1 74 ? -5.507 -6.187 16.351 1.00 96.94 74 LEU A CA 1
ATOM 576 C C . LEU A 1 74 ? -6.478 -6.748 17.402 1.00 96.94 74 LEU A C 1
ATOM 578 O O . LEU A 1 74 ? -7.082 -7.800 17.222 1.00 96.94 74 LEU A O 1
ATOM 582 N N . PRO A 1 75 ? -6.669 -6.025 18.515 1.00 94.81 75 PRO A N 1
ATOM 583 C CA . PRO A 1 75 ? -6.225 -4.651 18.740 1.00 94.81 75 PRO A CA 1
ATOM 584 C C . PRO A 1 75 ? -4.853 -4.484 19.401 1.00 94.81 75 PRO A C 1
ATOM 586 O O . PRO A 1 75 ? -4.403 -3.346 19.544 1.00 94.81 75 PRO A O 1
ATOM 589 N N . GLY A 1 76 ? -4.230 -5.568 19.871 1.00 95.50 76 GLY A N 1
ATOM 590 C CA . GLY A 1 76 ? -3.016 -5.507 20.696 1.00 95.50 76 GLY A CA 1
ATOM 591 C C . GLY A 1 76 ? -1.828 -4.885 19.962 1.00 95.50 76 GLY A C 1
ATOM 592 O O . GLY A 1 76 ? -0.969 -4.253 20.566 1.00 95.50 76 GLY A O 1
ATOM 593 N N . SER A 1 77 ? -1.836 -4.982 18.639 1.00 96.69 77 SER A N 1
ATOM 594 C CA . SER A 1 77 ? -0.815 -4.477 17.726 1.00 96.69 77 SER A CA 1
ATOM 595 C C . SER A 1 77 ? -1.082 -3.066 17.175 1.00 96.69 77 SER A C 1
ATOM 597 O O . SER A 1 77 ? -0.357 -2.627 16.283 1.00 96.69 77 SER A O 1
ATOM 599 N N . ALA A 1 78 ? -2.098 -2.337 17.664 1.00 95.69 78 ALA A N 1
ATOM 600 C CA . ALA A 1 78 ? -2.594 -1.103 17.036 1.00 95.69 78 ALA A CA 1
ATOM 601 C C . ALA A 1 78 ? -1.504 -0.071 16.702 1.00 95.69 78 ALA A C 1
ATOM 603 O O . ALA A 1 78 ? -1.473 0.450 15.591 1.00 95.69 78 ALA A O 1
ATOM 604 N N . ALA A 1 79 ? -0.592 0.207 17.638 1.00 93.69 79 ALA A N 1
ATOM 605 C CA . ALA A 1 79 ? 0.490 1.164 17.412 1.00 93.69 79 ALA A CA 1
ATOM 606 C C . ALA A 1 79 ? 1.438 0.712 16.286 1.00 93.69 79 ALA A C 1
ATOM 608 O O . ALA A 1 79 ? 1.793 1.510 15.419 1.00 93.69 79 ALA A O 1
ATOM 609 N N . GLY A 1 80 ? 1.797 -0.577 16.271 1.00 95.81 80 GLY A N 1
ATOM 610 C CA . GLY A 1 80 ? 2.651 -1.162 15.240 1.00 95.81 80 GLY A CA 1
ATOM 611 C C . GLY A 1 80 ? 1.967 -1.215 13.876 1.00 95.81 80 GLY A C 1
ATOM 612 O O . GLY A 1 80 ? 2.576 -0.846 12.878 1.00 95.81 80 GLY A O 1
ATOM 613 N N . TYR A 1 81 ? 0.677 -1.556 13.840 1.00 97.56 81 TYR A N 1
ATOM 614 C CA . TYR A 1 81 ? -0.118 -1.526 12.614 1.00 97.56 81 TYR A CA 1
ATOM 615 C C . TYR A 1 81 ? -0.160 -0.120 11.996 1.00 97.56 81 TYR A C 1
ATOM 617 O O . TYR A 1 81 ? 0.107 0.036 10.809 1.00 97.56 81 TYR A O 1
ATOM 625 N N . LEU A 1 82 ? -0.431 0.919 12.795 1.00 96.69 82 LEU A N 1
ATOM 626 C CA . LEU A 1 82 ? -0.481 2.304 12.306 1.00 96.69 82 LEU A CA 1
ATOM 627 C C . LEU A 1 82 ? 0.882 2.794 11.793 1.00 96.69 82 LEU A C 1
ATOM 629 O O . LEU A 1 82 ? 0.935 3.522 10.801 1.00 96.69 82 LEU A O 1
ATOM 633 N N . ALA A 1 83 ? 1.977 2.403 12.453 1.00 95.38 83 ALA A N 1
ATOM 634 C CA . ALA A 1 83 ? 3.331 2.721 12.006 1.00 95.38 83 ALA A CA 1
ATOM 635 C C . ALA A 1 83 ? 3.658 2.029 10.673 1.00 95.38 83 ALA A C 1
ATOM 637 O O . ALA A 1 83 ? 4.024 2.704 9.712 1.00 95.38 83 ALA A O 1
ATOM 638 N N . ARG A 1 84 ? 3.428 0.712 10.584 1.00 95.69 84 ARG A N 1
ATOM 639 C CA . ARG A 1 84 ? 3.661 -0.076 9.365 1.00 95.69 84 ARG A CA 1
ATOM 640 C C . ARG A 1 84 ? 2.795 0.372 8.200 1.00 95.69 84 ARG A C 1
ATOM 642 O O . ARG A 1 84 ? 3.282 0.444 7.076 1.00 95.69 84 ARG A O 1
ATOM 649 N N . LEU A 1 85 ? 1.537 0.728 8.454 1.00 97.19 85 LEU A N 1
ATOM 650 C CA . LEU A 1 85 ? 0.665 1.260 7.414 1.00 97.19 85 LEU A CA 1
ATOM 651 C C . LEU A 1 85 ? 1.213 2.580 6.870 1.00 97.19 85 LEU A C 1
ATOM 653 O O . LEU A 1 85 ? 1.239 2.766 5.658 1.00 97.19 85 LEU A O 1
ATOM 657 N N . LYS A 1 86 ? 1.696 3.478 7.739 1.00 95.44 86 LYS A N 1
ATOM 658 C CA . LYS A 1 86 ? 2.309 4.732 7.290 1.00 95.44 86 LYS A CA 1
ATOM 659 C C . LYS A 1 86 ? 3.557 4.482 6.435 1.00 95.44 86 LYS A C 1
ATOM 661 O O . LYS A 1 86 ? 3.679 5.081 5.374 1.00 95.44 86 LYS A O 1
ATOM 666 N N . GLU A 1 87 ? 4.444 3.588 6.860 1.00 92.75 87 GLU A N 1
ATOM 667 C CA . GLU A 1 87 ? 5.629 3.228 6.069 1.00 92.75 87 GLU A CA 1
ATOM 668 C C . GLU A 1 87 ? 5.241 2.653 4.701 1.00 92.75 87 GLU A C 1
ATOM 670 O O . GLU A 1 87 ? 5.797 3.050 3.680 1.00 92.75 87 GLU A O 1
ATOM 675 N N . ALA A 1 88 ? 4.239 1.771 4.651 1.00 93.81 88 ALA A N 1
ATOM 676 C CA . ALA A 1 88 ? 3.745 1.227 3.391 1.00 93.81 88 ALA A CA 1
ATOM 677 C C . ALA A 1 88 ? 3.209 2.337 2.469 1.00 93.81 88 ALA A C 1
ATOM 679 O O . ALA A 1 88 ? 3.538 2.359 1.279 1.00 93.81 88 ALA A O 1
ATOM 680 N N . LEU A 1 89 ? 2.436 3.283 3.010 1.00 93.94 89 LEU A N 1
ATOM 681 C CA . LEU A 1 89 ? 1.913 4.439 2.274 1.00 93.94 89 LEU A CA 1
ATOM 682 C C . LEU A 1 89 ? 3.030 5.315 1.697 1.00 93.94 89 LEU A C 1
ATOM 684 O O . LEU A 1 89 ? 2.959 5.684 0.525 1.00 93.94 89 LEU A O 1
ATOM 688 N N . ASP A 1 90 ? 4.093 5.569 2.466 1.00 89.94 90 ASP A N 1
ATOM 689 C CA . ASP A 1 90 ? 5.257 6.343 2.012 1.00 89.94 90 ASP A CA 1
ATOM 690 C C . ASP A 1 90 ? 5.972 5.656 0.814 1.00 89.94 90 ASP A C 1
ATOM 692 O O . ASP A 1 90 ? 6.641 6.318 0.023 1.00 89.94 90 ASP A O 1
ATOM 696 N N . THR A 1 91 ? 5.777 4.341 0.614 1.00 85.94 91 THR A N 1
ATOM 697 C CA . THR A 1 91 ? 6.281 3.579 -0.556 1.00 85.94 91 THR A CA 1
ATOM 698 C C . THR A 1 91 ? 5.287 3.462 -1.723 1.00 85.94 91 THR A C 1
ATOM 700 O O . THR A 1 91 ? 5.513 2.679 -2.661 1.00 85.94 91 THR A O 1
ATOM 703 N N . GLY A 1 92 ? 4.166 4.187 -1.669 1.00 88.25 92 GLY A N 1
ATOM 704 C CA . GLY A 1 92 ? 3.113 4.171 -2.689 1.00 88.25 92 GLY A CA 1
ATOM 705 C C . GLY A 1 92 ? 2.133 2.999 -2.576 1.00 88.25 92 GLY A C 1
ATOM 706 O O . GLY A 1 92 ? 1.502 2.633 -3.567 1.00 88.25 92 GLY A O 1
ATOM 707 N N . TYR A 1 93 ? 2.016 2.367 -1.403 1.00 92.12 93 TYR A N 1
ATOM 708 C CA . TYR A 1 93 ? 0.967 1.374 -1.168 1.00 92.12 93 TYR A CA 1
ATOM 709 C C . TYR A 1 93 ? -0.427 2.010 -1.269 1.00 92.12 93 TYR A C 1
ATOM 711 O O . TYR A 1 93 ? -0.660 3.098 -0.748 1.00 92.12 93 TYR A O 1
ATOM 719 N N . VAL A 1 94 ? -1.367 1.307 -1.904 1.00 94.56 94 VAL A N 1
ATOM 720 C CA . VAL A 1 94 ? -2.780 1.697 -1.944 1.00 94.56 94 VAL A CA 1
ATOM 721 C C . VAL A 1 94 ? -3.548 0.841 -0.930 1.00 94.56 94 VAL A C 1
ATOM 723 O O . VAL A 1 94 ? -3.596 -0.378 -1.112 1.00 94.56 94 VAL A O 1
ATOM 726 N N . PRO A 1 95 ? -4.163 1.445 0.105 1.00 96.25 95 PRO A N 1
ATOM 727 C CA . PRO A 1 95 ? -4.909 0.726 1.137 1.00 96.25 95 PRO A CA 1
ATOM 728 C C . PRO A 1 95 ? -6.051 -0.128 0.589 1.00 96.25 95 PRO A C 1
ATOM 730 O O . PRO A 1 95 ? -6.830 0.319 -0.259 1.00 96.25 95 PRO A O 1
ATOM 733 N N . GLY A 1 96 ? -6.171 -1.345 1.120 1.00 95.25 96 GLY A N 1
ATOM 734 C CA . GLY A 1 96 ? -7.268 -2.257 0.814 1.00 95.25 96 GLY A CA 1
ATOM 735 C C . GLY A 1 96 ? -8.510 -2.033 1.689 1.00 95.25 96 GLY A C 1
ATOM 736 O O . GLY A 1 96 ? -8.473 -1.275 2.663 1.00 95.25 96 GLY A O 1
ATOM 737 N N . PRO A 1 97 ? -9.623 -2.731 1.392 1.00 96.19 97 PRO A N 1
ATOM 738 C CA . PRO A 1 97 ? -10.831 -2.676 2.218 1.00 96.19 97 PRO A CA 1
ATOM 739 C C . PRO A 1 97 ? -10.568 -3.098 3.671 1.00 96.19 97 PRO A C 1
ATOM 741 O O . PRO A 1 97 ? -11.100 -2.465 4.583 1.00 96.19 97 PRO A O 1
ATOM 744 N N . ASP A 1 98 ? -9.702 -4.091 3.893 1.00 97.25 98 ASP A N 1
ATOM 745 C CA . ASP A 1 98 ? -9.344 -4.566 5.235 1.00 97.25 98 ASP A CA 1
ATOM 746 C C . ASP A 1 98 ? -8.604 -3.503 6.049 1.00 97.25 98 ASP A C 1
ATOM 748 O O . ASP A 1 98 ? -8.820 -3.383 7.254 1.00 97.25 98 ASP A O 1
ATOM 752 N N . ASP A 1 99 ? -7.770 -2.684 5.401 1.00 97.69 99 ASP A N 1
ATOM 753 C CA . ASP A 1 99 ? -7.074 -1.592 6.081 1.00 97.69 99 ASP A CA 1
ATOM 754 C C . ASP A 1 99 ? -8.038 -0.483 6.485 1.00 97.69 99 ASP A C 1
ATOM 756 O O . ASP A 1 99 ? -7.989 0.027 7.606 1.00 97.69 99 ASP A O 1
ATOM 760 N N . LEU A 1 100 ? -8.974 -0.141 5.597 1.00 98.31 100 LEU A N 1
ATOM 761 C CA . LEU A 1 100 ? -10.023 0.827 5.905 1.00 98.31 100 LEU A CA 1
ATOM 762 C C . LEU A 1 100 ? -10.930 0.320 7.034 1.00 98.31 100 LEU A C 1
ATOM 764 O O . LEU A 1 100 ? -11.295 1.092 7.923 1.00 98.31 100 LEU A O 1
ATOM 768 N N . ALA A 1 101 ? -11.271 -0.970 7.036 1.00 98.19 101 ALA A N 1
ATOM 769 C CA . ALA A 1 101 ? -12.033 -1.594 8.113 1.00 98.19 101 ALA A CA 1
ATOM 770 C C . ALA A 1 101 ? -11.266 -1.550 9.445 1.00 98.19 101 ALA A C 1
ATOM 772 O O . ALA A 1 101 ? -11.820 -1.107 10.456 1.00 98.19 101 ALA A O 1
ATOM 773 N N . ALA A 1 102 ? -9.980 -1.912 9.438 1.00 98.06 102 ALA A N 1
ATOM 774 C CA . ALA A 1 102 ? -9.112 -1.861 10.611 1.00 98.06 102 ALA A CA 1
ATOM 775 C C . ALA A 1 102 ? -8.994 -0.438 11.178 1.00 98.06 102 ALA A C 1
ATOM 777 O O . ALA A 1 102 ? -9.172 -0.230 12.380 1.00 98.06 102 ALA A O 1
ATOM 778 N N . LEU A 1 103 ? -8.771 0.569 10.329 1.00 98.06 103 LEU A N 1
ATOM 779 C CA . LEU A 1 103 ? -8.691 1.970 10.750 1.00 98.06 103 LEU A CA 1
ATOM 780 C C . LEU A 1 103 ? -10.012 2.487 11.328 1.00 98.06 103 LEU A C 1
ATOM 782 O O . LEU A 1 103 ? -10.007 3.173 12.355 1.00 98.06 103 LEU A O 1
ATOM 786 N N . ARG A 1 104 ? -11.154 2.129 10.727 1.00 97.69 104 ARG A N 1
ATOM 787 C CA . ARG A 1 104 ? -12.480 2.476 11.267 1.00 97.69 104 ARG A CA 1
ATOM 788 C C . ARG A 1 104 ? -12.711 1.834 12.634 1.00 97.69 104 ARG A C 1
ATOM 790 O O . ARG A 1 104 ? -13.167 2.528 13.543 1.00 97.69 104 ARG A O 1
ATOM 797 N N . ALA A 1 105 ? -12.333 0.568 12.814 1.00 97.12 105 ALA A N 1
ATOM 798 C CA . ALA A 1 105 ? -12.408 -0.123 14.102 1.00 97.12 105 ALA A CA 1
ATOM 799 C C . ALA A 1 105 ? -11.456 0.479 15.155 1.00 97.12 105 ALA A C 1
ATOM 801 O O . ALA A 1 105 ? -11.805 0.602 16.328 1.00 97.12 105 ALA A O 1
ATOM 802 N N . LEU A 1 106 ? -10.257 0.914 14.760 1.00 96.31 106 LEU A N 1
ATOM 803 C CA . LEU A 1 106 ? -9.319 1.596 15.658 1.00 96.31 106 LEU A CA 1
ATOM 804 C C . LEU A 1 106 ? -9.791 2.997 16.061 1.00 96.31 106 LEU A C 1
ATOM 806 O O . LEU A 1 106 ? -9.473 3.455 17.162 1.00 96.31 106 LEU A O 1
ATOM 810 N N . ARG A 1 107 ? -10.556 3.681 15.206 1.00 95.06 107 ARG A N 1
ATOM 811 C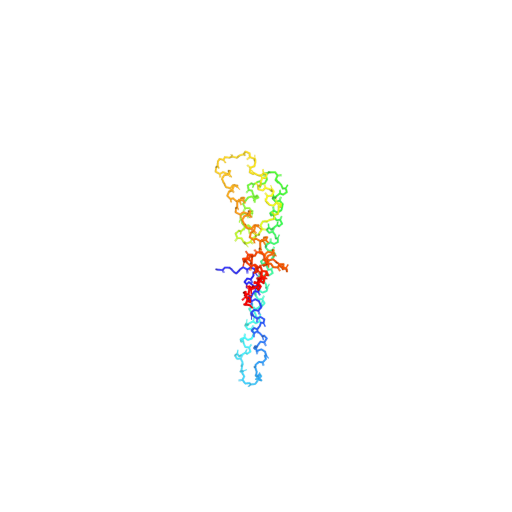 CA . ARG A 1 107 ? -11.118 5.008 15.497 1.00 95.06 107 ARG A CA 1
ATOM 812 C C . ARG A 1 107 ? -12.187 4.966 16.592 1.00 95.06 107 ARG A C 1
ATOM 814 O O . ARG A 1 107 ? -12.301 5.925 17.347 1.00 95.06 107 ARG A O 1
ATOM 821 N N . THR A 1 108 ? -12.962 3.884 16.695 1.00 94.00 108 THR A N 1
ATOM 822 C CA . THR A 1 108 ? -14.005 3.745 17.733 1.00 94.00 108 THR A CA 1
ATOM 823 C C . THR A 1 108 ? -13.431 3.415 19.112 1.00 94.00 108 THR A C 1
ATOM 825 O O . THR A 1 108 ? -14.117 3.555 20.123 1.00 94.00 108 THR A O 1
ATOM 828 N N . ARG A 1 109 ? -12.158 3.011 19.183 1.00 92.88 109 ARG A N 1
ATOM 829 C CA . ARG A 1 109 ? -11.479 2.700 20.441 1.00 92.88 109 ARG A CA 1
ATOM 830 C C . ARG A 1 109 ? -11.062 3.955 21.191 1.00 92.88 109 ARG A C 1
ATOM 832 O O . ARG A 1 109 ? -10.547 4.912 20.614 1.00 92.88 109 ARG A O 1
ATOM 839 N N . ARG A 1 110 ? -11.194 3.902 22.518 1.00 91.88 110 ARG A N 1
ATOM 840 C CA . ARG A 1 110 ? -10.744 4.970 23.413 1.00 91.88 110 ARG A CA 1
ATOM 841 C C . ARG A 1 110 ? -9.236 5.188 23.256 1.00 91.88 110 ARG A C 1
ATOM 843 O O . ARG A 1 110 ? -8.449 4.251 23.332 1.00 91.88 110 ARG A O 1
ATOM 850 N N . ALA A 1 111 ? -8.852 6.437 23.039 1.00 91.94 111 ALA A N 1
ATOM 851 C CA . ALA A 1 111 ? -7.468 6.894 22.962 1.00 91.94 111 ALA A CA 1
ATOM 852 C C . ALA A 1 111 ? -7.400 8.361 23.400 1.00 91.94 111 ALA A C 1
ATOM 854 O O . ALA A 1 111 ? -8.441 9.015 23.489 1.00 91.94 111 ALA A O 1
ATOM 855 N N . GLY A 1 112 ? -6.202 8.889 23.658 1.00 93.62 112 GLY A N 1
ATOM 856 C CA . GLY A 1 112 ? -5.997 10.321 23.906 1.00 93.62 112 GLY A CA 1
ATOM 857 C C . GLY A 1 112 ? -6.317 11.187 22.673 1.00 93.62 112 GLY A C 1
ATOM 858 O O . GLY A 1 112 ? -6.374 10.663 21.561 1.00 93.62 112 GLY A O 1
ATOM 859 N N . PRO A 1 113 ? -6.532 12.505 22.837 1.00 94.69 113 PRO A N 1
ATOM 860 C CA . PRO A 1 113 ? -6.925 13.401 21.743 1.00 94.69 113 PRO A CA 1
ATOM 861 C C . PRO A 1 113 ? -5.956 13.384 20.554 1.00 94.69 113 PRO A C 1
ATOM 863 O O . PRO A 1 113 ? -6.407 13.247 19.421 1.00 94.69 113 PRO A O 1
ATOM 866 N N . ALA A 1 114 ? -4.645 13.424 20.805 1.00 93.50 114 ALA A N 1
ATOM 867 C CA . ALA A 1 114 ? -3.630 13.392 19.750 1.00 93.50 114 ALA A CA 1
ATOM 868 C C . ALA A 1 114 ? -3.683 12.101 18.913 1.00 93.50 114 ALA A C 1
ATOM 870 O O . ALA A 1 114 ? -3.622 12.136 17.687 1.00 93.50 114 ALA A O 1
ATOM 871 N N . GLU A 1 115 ? -3.863 10.954 19.568 1.00 93.50 115 GLU A N 1
ATOM 872 C CA . GLU A 1 115 ? -3.942 9.657 18.895 1.00 93.50 115 GLU A CA 1
ATOM 873 C C . GLU A 1 115 ? -5.245 9.506 18.094 1.00 93.50 115 GLU A C 1
ATOM 875 O O . GLU A 1 115 ? -5.245 8.944 16.998 1.00 93.50 115 GLU A O 1
ATOM 880 N N . ARG A 1 116 ? -6.361 10.054 18.593 1.00 94.81 116 ARG A N 1
ATOM 881 C CA . ARG A 1 116 ? -7.618 10.100 17.828 1.00 94.81 116 ARG A CA 1
ATOM 882 C C . ARG A 1 116 ? -7.477 10.937 16.559 1.00 94.81 116 ARG A C 1
ATOM 884 O O . ARG A 1 116 ? -7.971 10.512 15.513 1.00 94.81 116 ARG A O 1
ATOM 891 N N . GLU A 1 117 ? -6.797 12.082 16.633 1.00 95.50 117 GLU A N 1
ATOM 892 C CA . GLU A 1 117 ? -6.537 12.907 15.449 1.00 95.50 117 GLU A CA 1
ATOM 893 C C . GLU A 1 117 ? -5.632 12.169 14.464 1.00 95.50 117 GLU A C 1
ATOM 895 O O . GLU A 1 117 ? -5.977 12.054 13.291 1.00 95.50 117 GLU A O 1
ATOM 900 N N . ARG A 1 118 ? -4.539 11.561 14.943 1.00 94.06 118 ARG A N 1
ATOM 901 C CA . ARG A 1 118 ? -3.629 10.766 14.105 1.00 94.06 118 ARG A CA 1
ATOM 902 C C . ARG A 1 118 ? -4.363 9.656 13.347 1.00 94.06 118 ARG A C 1
ATOM 904 O O . ARG A 1 118 ? -4.188 9.528 12.137 1.00 94.06 118 ARG A O 1
ATOM 911 N N . ARG A 1 119 ? -5.213 8.881 14.031 1.00 96.25 119 ARG A N 1
ATOM 912 C CA . ARG A 1 119 ? -6.032 7.823 13.405 1.00 96.25 119 ARG A CA 1
ATOM 913 C C . ARG A 1 119 ? -7.010 8.385 12.381 1.00 96.25 119 ARG A C 1
ATOM 915 O O . ARG A 1 119 ? -7.190 7.791 11.323 1.00 96.25 119 ARG A O 1
ATOM 922 N N . SER A 1 120 ? -7.631 9.522 12.687 1.00 96.62 120 SER A N 1
ATOM 923 C CA . SER A 1 120 ? -8.602 10.166 11.799 1.00 96.62 120 SER A CA 1
ATOM 924 C C . SER A 1 120 ? -7.936 10.729 10.545 1.00 96.62 120 SER A C 1
ATOM 926 O O . SER A 1 120 ? -8.441 10.520 9.445 1.00 96.62 120 SER A O 1
ATOM 928 N N . ALA A 1 121 ? -6.783 11.384 10.688 1.00 96.69 121 ALA A N 1
ATOM 929 C CA . ALA A 1 121 ? -5.986 11.876 9.572 1.00 96.69 121 ALA A CA 1
ATOM 930 C C . ALA A 1 121 ? -5.513 10.7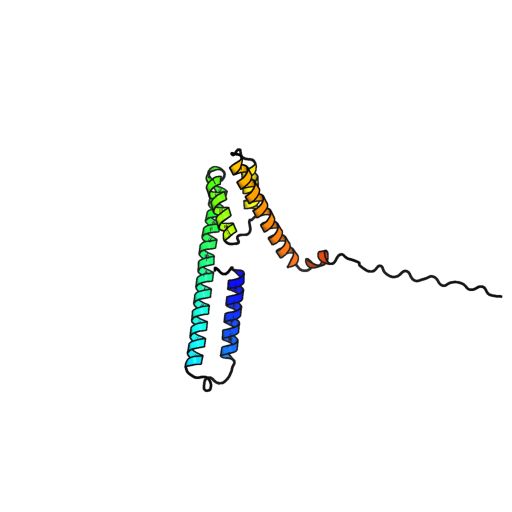31 8.669 1.00 96.69 121 ALA A C 1
ATOM 932 O O . ALA A 1 121 ? -5.664 10.815 7.451 1.00 96.69 121 ALA A O 1
ATOM 933 N N . LEU A 1 122 ? -5.022 9.638 9.264 1.00 97.25 122 LEU A N 1
ATOM 934 C CA . LEU A 1 122 ? -4.592 8.464 8.509 1.00 97.25 122 LEU A CA 1
ATOM 935 C C . LEU A 1 122 ? -5.759 7.805 7.764 1.00 97.25 122 LEU A C 1
ATOM 937 O O . LEU A 1 122 ? -5.625 7.507 6.583 1.00 97.25 122 LEU A O 1
ATOM 941 N N . LEU A 1 123 ? -6.919 7.641 8.409 1.00 98.25 123 LEU A N 1
ATOM 942 C CA . LEU A 1 123 ? -8.122 7.115 7.757 1.00 98.25 123 LEU A CA 1
ATOM 943 C C . LEU A 1 123 ? -8.542 7.971 6.560 1.00 98.25 123 LEU A C 1
ATOM 945 O O . LEU A 1 123 ? -8.730 7.422 5.478 1.00 98.25 123 LEU A O 1
ATOM 949 N N . ARG A 1 124 ? -8.627 9.298 6.725 1.00 98.25 124 ARG A N 1
ATOM 950 C CA . ARG A 1 124 ? -8.979 10.212 5.624 1.00 98.25 124 ARG A CA 1
ATOM 951 C C . ARG A 1 124 ? -8.008 10.079 4.455 1.00 98.25 124 ARG A C 1
ATOM 953 O O . ARG A 1 124 ? -8.437 10.018 3.308 1.00 98.25 124 ARG A O 1
ATOM 960 N N . HIS A 1 125 ? -6.711 10.012 4.743 1.00 97.94 125 HIS A N 1
ATOM 961 C CA . HIS A 1 125 ? -5.691 9.849 3.715 1.00 97.94 125 HIS A CA 1
ATOM 962 C C . HIS A 1 125 ? -5.828 8.508 2.977 1.00 97.94 125 HIS A C 1
ATOM 964 O O . HIS A 1 125 ? -5.835 8.476 1.747 1.00 97.94 125 HIS A O 1
ATOM 970 N N . CYS A 1 126 ? -6.024 7.409 3.709 1.00 98.19 126 CYS A N 1
ATOM 971 C CA . CYS A 1 126 ? -6.234 6.094 3.112 1.00 98.19 126 CYS A CA 1
ATOM 972 C C . CYS A 1 126 ? -7.499 6.036 2.245 1.00 98.19 126 CYS A C 1
ATOM 974 O O . CYS A 1 126 ? -7.472 5.452 1.163 1.00 98.19 126 CYS A O 1
ATOM 976 N N . GLU A 1 127 ? -8.596 6.654 2.690 1.00 98.06 127 GLU A N 1
ATOM 977 C CA . GLU A 1 127 ? -9.845 6.735 1.926 1.00 98.06 127 GLU A CA 1
ATOM 978 C C . GLU A 1 127 ? -9.661 7.531 0.627 1.00 98.06 127 GLU A C 1
ATOM 980 O O . GLU A 1 127 ? -10.135 7.096 -0.420 1.00 98.06 127 GLU A O 1
ATOM 985 N N . GLN A 1 128 ? -8.913 8.639 0.662 1.00 97.94 128 GLN A N 1
ATOM 986 C CA . GLN A 1 128 ? -8.580 9.417 -0.537 1.00 97.94 128 GLN A CA 1
ATOM 987 C C . GLN A 1 128 ? -7.763 8.601 -1.545 1.00 97.94 128 GLN A C 1
ATOM 989 O O . GLN A 1 128 ? -8.082 8.594 -2.733 1.00 97.94 128 GLN A O 1
ATOM 994 N N . LEU A 1 129 ? -6.732 7.884 -1.091 1.00 97.25 129 LEU A N 1
ATOM 995 C CA . LEU A 1 129 ? -5.913 7.047 -1.973 1.00 97.25 129 LEU A CA 1
ATOM 996 C C . LEU A 1 129 ? -6.716 5.894 -2.583 1.00 97.25 129 LEU A C 1
ATOM 998 O O . LEU A 1 129 ? -6.596 5.623 -3.781 1.00 97.25 129 LEU A O 1
ATOM 1002 N N . ALA A 1 130 ? -7.557 5.238 -1.781 1.00 96.06 130 ALA A N 1
ATOM 1003 C CA . ALA A 1 130 ? -8.437 4.178 -2.255 1.00 96.06 130 ALA A CA 1
ATOM 1004 C 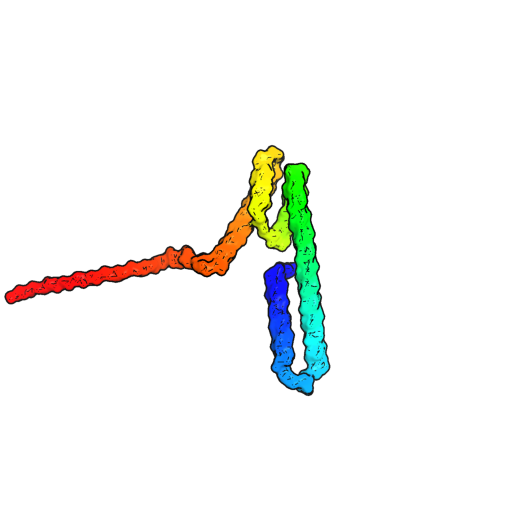C . ALA A 1 130 ? -9.442 4.708 -3.294 1.00 96.06 130 ALA A C 1
ATOM 1006 O O . ALA A 1 130 ? -9.612 4.091 -4.346 1.00 96.06 130 ALA A O 1
ATOM 1007 N N . ASP A 1 131 ? -10.046 5.876 -3.055 1.00 96.25 131 ASP A N 1
ATOM 1008 C CA . ASP A 1 131 ? -10.966 6.525 -3.996 1.00 96.25 131 ASP A CA 1
ATOM 1009 C C . ASP A 1 131 ? -10.276 6.876 -5.323 1.00 96.25 131 ASP A C 1
ATOM 1011 O O . ASP A 1 131 ? -10.770 6.521 -6.395 1.00 96.25 131 ASP A O 1
ATOM 1015 N N . ILE A 1 132 ? -9.090 7.493 -5.273 1.00 95.56 132 ILE A N 1
ATOM 1016 C CA . ILE A 1 132 ? -8.289 7.786 -6.473 1.00 95.56 132 ILE A CA 1
ATOM 1017 C C . ILE A 1 132 ? -8.005 6.496 -7.250 1.00 95.56 132 ILE A C 1
ATOM 1019 O O . ILE A 1 132 ? -8.215 6.452 -8.464 1.00 95.56 132 ILE A O 1
ATOM 1023 N N . SER A 1 133 ? -7.581 5.432 -6.564 1.00 93.50 133 SER A N 1
ATOM 1024 C CA . SER A 1 133 ? -7.284 4.141 -7.193 1.00 93.50 133 SER A CA 1
ATOM 1025 C C . SER A 1 133 ? -8.508 3.530 -7.880 1.00 93.50 133 SER A C 1
ATOM 1027 O O . SER A 1 133 ? -8.426 3.096 -9.035 1.00 93.50 133 SER A O 1
ATOM 1029 N N . VAL A 1 134 ? -9.668 3.556 -7.218 1.00 93.75 134 VAL A N 1
ATOM 1030 C CA . VAL A 1 134 ? -10.935 3.089 -7.796 1.00 93.75 134 VAL A CA 1
ATOM 1031 C C . VAL A 1 134 ? -11.304 3.922 -9.020 1.00 93.75 134 VAL A C 1
ATOM 1033 O O . VAL A 1 134 ? -11.610 3.349 -10.065 1.00 93.75 134 VAL A O 1
ATOM 1036 N N . ARG A 1 135 ? -11.211 5.255 -8.958 1.00 93.81 135 ARG A N 1
ATOM 1037 C CA . ARG A 1 135 ? -11.496 6.131 -10.110 1.00 93.81 135 ARG A CA 1
ATOM 1038 C C . ARG A 1 135 ? -10.569 5.859 -11.288 1.00 93.81 135 ARG A C 1
ATOM 1040 O O . ARG A 1 135 ? -11.037 5.838 -12.426 1.00 93.81 135 ARG A O 1
ATOM 1047 N N . VAL A 1 136 ? -9.277 5.644 -11.041 1.00 92.25 136 VAL A N 1
ATOM 1048 C CA . VAL A 1 136 ? -8.309 5.271 -12.086 1.00 92.25 136 VAL A CA 1
ATOM 1049 C C . VAL A 1 136 ? -8.722 3.954 -12.739 1.00 92.25 136 VAL A C 1
ATOM 1051 O O . VAL A 1 136 ? -8.799 3.885 -13.966 1.00 92.25 136 VAL A O 1
ATOM 1054 N N . ARG A 1 137 ? -9.071 2.938 -11.941 1.00 89.75 137 ARG A N 1
ATOM 1055 C CA . ARG A 1 137 ? -9.530 1.639 -12.452 1.00 89.75 137 ARG A CA 1
ATOM 1056 C C . ARG A 1 137 ? -10.823 1.760 -13.256 1.00 89.75 137 ARG A C 1
ATOM 1058 O O . ARG A 1 137 ? -10.900 1.220 -14.352 1.00 89.75 137 ARG A O 1
ATOM 1065 N N . LEU A 1 138 ? -11.807 2.505 -12.753 1.00 92.94 138 LEU A N 1
ATOM 1066 C CA . LEU A 1 138 ? -13.076 2.730 -13.446 1.00 92.94 138 LEU A CA 1
ATOM 1067 C C . LEU A 1 138 ? -12.874 3.444 -14.786 1.00 92.94 138 LEU A C 1
ATOM 1069 O O . LEU A 1 138 ? -13.487 3.063 -15.774 1.00 92.94 138 LEU A O 1
ATOM 1073 N N . ARG A 1 139 ? -11.975 4.432 -14.856 1.00 92.50 139 ARG A N 1
ATOM 1074 C CA . ARG A 1 139 ? -11.639 5.135 -16.108 1.00 92.50 139 ARG A CA 1
ATOM 1075 C C . ARG A 1 139 ? -10.918 4.260 -17.133 1.00 92.50 139 ARG A C 1
ATOM 1077 O O . ARG A 1 139 ? -10.957 4.591 -18.317 1.00 92.50 139 ARG A O 1
ATOM 1084 N N . ALA A 1 140 ? -10.232 3.210 -16.685 1.00 89.19 140 ALA A N 1
ATOM 1085 C CA . ALA A 1 140 ? -9.554 2.254 -17.556 1.00 89.19 140 ALA A CA 1
ATOM 1086 C C . ALA A 1 140 ? -10.515 1.209 -18.152 1.00 89.19 140 ALA A C 1
ATOM 1088 O O . ALA A 1 140 ? -10.176 0.582 -19.153 1.00 89.19 140 ALA A O 1
ATOM 1089 N N . LEU A 1 141 ? -11.709 1.030 -17.570 1.00 89.81 141 LEU A N 1
ATOM 1090 C CA . LEU A 1 141 ? -12.730 0.137 -18.113 1.00 89.81 141 LEU A CA 1
ATOM 1091 C C . LEU A 1 141 ? -13.371 0.730 -19.384 1.00 89.81 141 LEU A C 1
ATOM 1093 O O . LEU A 1 141 ? -13.575 1.950 -19.462 1.00 89.81 141 LEU A O 1
ATOM 1097 N N . PRO A 1 142 ? -13.748 -0.111 -20.366 1.00 82.31 142 PRO A N 1
ATOM 1098 C CA . PRO A 1 142 ? -14.543 0.320 -21.514 1.00 82.31 142 PRO A CA 1
ATOM 1099 C C . PRO A 1 142 ? -15.813 1.055 -21.051 1.00 82.31 142 PRO A C 1
ATOM 1101 O O . PRO A 1 142 ? -16.566 0.539 -20.231 1.00 82.31 142 PRO A O 1
ATOM 1104 N N . GLY A 1 143 ? -16.033 2.284 -21.530 1.00 79.25 143 GLY A N 1
ATOM 1105 C CA . GLY A 1 143 ? -17.177 3.125 -21.136 1.00 79.25 143 GLY A CA 1
ATOM 1106 C C . GLY A 1 143 ? -16.972 4.006 -19.891 1.00 79.25 143 GLY A C 1
ATOM 1107 O O . GLY A 1 143 ? -17.760 4.921 -19.658 1.00 79.25 143 GLY A O 1
ATOM 1108 N N . GLY A 1 144 ? -15.878 3.847 -19.137 1.00 71.00 144 GLY A N 1
ATOM 1109 C CA . GLY A 1 144 ? -15.592 4.641 -17.929 1.00 71.00 144 GLY A CA 1
ATOM 1110 C C . GLY A 1 144 ? -15.331 6.137 -18.164 1.00 71.00 144 GLY A C 1
ATOM 1111 O O . GLY A 1 144 ? -15.293 6.927 -17.221 1.00 71.00 144 GLY A O 1
ATOM 1112 N N . ARG A 1 145 ? -15.156 6.546 -19.427 1.00 61.31 145 ARG A N 1
ATOM 1113 C CA . ARG A 1 145 ? -14.969 7.946 -19.851 1.00 61.31 145 ARG A CA 1
ATOM 1114 C C . ARG A 1 145 ? -16.270 8.637 -20.270 1.00 61.31 145 ARG A C 1
ATOM 1116 O O . ARG A 1 145 ? -16.287 9.861 -20.381 1.00 61.31 145 ARG A O 1
ATOM 1123 N N . SER A 1 146 ? -17.353 7.886 -20.466 1.00 58.97 146 SER A N 1
ATOM 1124 C CA . SER A 1 146 ? -18.616 8.408 -21.004 1.00 58.97 146 SER A CA 1
ATOM 1125 C C . SER A 1 146 ? -19.365 9.304 -20.009 1.00 58.97 146 SER A C 1
ATOM 1127 O O . SER A 1 146 ? -20.047 10.235 -20.421 1.00 58.97 146 SER A O 1
ATOM 1129 N N . GLY A 1 147 ? -19.164 9.119 -18.698 1.00 54.84 147 GLY A N 1
ATOM 1130 C CA . GLY A 1 147 ? -19.785 9.956 -17.659 1.00 54.84 147 GLY A CA 1
ATOM 1131 C C . GLY A 1 147 ? -19.186 11.362 -17.504 1.00 54.84 147 GLY A C 1
ATOM 1132 O O . GLY A 1 147 ? -19.839 12.242 -16.957 1.00 54.84 147 GLY A O 1
ATOM 1133 N N . ALA A 1 148 ? -17.969 11.612 -18.006 1.00 54.28 148 ALA A N 1
ATOM 1134 C CA . ALA A 1 148 ? -17.351 12.946 -17.976 1.00 54.28 148 ALA A CA 1
ATOM 1135 C C . ALA A 1 148 ? -17.754 13.825 -19.178 1.00 54.28 148 ALA A C 1
ATOM 1137 O O . ALA A 1 148 ? -17.432 15.009 -19.210 1.00 54.28 148 ALA A O 1
ATOM 1138 N N . ARG A 1 149 ? -18.456 13.247 -20.165 1.00 47.12 149 ARG A N 1
ATOM 1139 C CA . ARG A 1 149 ? -18.940 13.915 -21.385 1.00 47.12 149 ARG A CA 1
ATOM 1140 C C . ARG A 1 149 ? -20.462 14.117 -21.390 1.00 47.12 149 ARG A C 1
ATOM 1142 O O . ARG A 1 149 ? -21.046 14.331 -22.446 1.00 47.12 149 ARG A O 1
ATOM 1149 N N . GLY A 1 150 ? -21.101 14.064 -20.220 1.00 48.19 150 GLY A N 1
ATOM 1150 C CA . GLY A 1 150 ? -22.513 14.405 -20.036 1.00 48.19 150 GLY A CA 1
ATOM 1151 C C . GLY A 1 150 ? -22.744 15.913 -20.130 1.00 48.19 150 GLY A C 1
ATOM 1152 O O . GLY A 1 150 ? -22.975 16.575 -19.124 1.00 48.19 150 GLY A O 1
ATOM 1153 N N . GLY A 1 151 ? -22.638 16.464 -21.335 1.00 48.78 151 GLY A N 1
ATOM 1154 C CA . GLY A 1 151 ? -22.936 17.858 -21.637 1.00 48.78 151 GLY A CA 1
ATOM 1155 C C . GLY A 1 151 ? -23.478 17.975 -23.055 1.00 48.78 151 GLY A C 1
ATOM 1156 O O . GLY A 1 151 ? -22.700 18.158 -23.983 1.00 48.78 151 GLY A O 1
ATOM 1157 N N . ARG A 1 152 ? -24.812 17.887 -23.169 1.00 46.06 152 ARG A N 1
ATOM 1158 C CA . ARG A 1 152 ? -25.657 18.009 -24.374 1.00 46.06 152 ARG A CA 1
ATOM 1159 C C . ARG A 1 152 ? -25.512 16.903 -25.424 1.00 46.06 152 ARG A C 1
ATOM 1161 O O . ARG A 1 152 ? -24.754 17.023 -26.379 1.00 46.06 152 ARG A O 1
ATOM 1168 N N . GLU A 1 153 ? -26.381 15.899 -25.320 1.00 47.28 153 GLU A N 1
ATOM 1169 C CA . GLU A 1 153 ? -27.026 15.376 -26.528 1.00 47.28 153 GLU A CA 1
ATOM 1170 C C . GLU A 1 153 ? -27.843 16.520 -27.164 1.00 47.28 153 GLU A C 1
ATOM 1172 O O . GLU A 1 153 ? -28.564 17.216 -26.441 1.00 47.28 153 GLU A O 1
ATOM 1177 N N . PRO A 1 154 ? -27.714 16.790 -28.475 1.00 46.28 154 PRO A N 1
ATOM 1178 C CA . PRO A 1 154 ? -28.636 17.680 -29.158 1.00 46.28 154 PRO A CA 1
ATOM 1179 C C . PRO A 1 154 ? -29.975 16.950 -29.301 1.00 46.28 154 PRO A C 1
ATOM 1181 O O . PRO A 1 154 ? -30.025 15.855 -29.858 1.00 46.28 154 PRO A O 1
ATOM 1184 N N . GLU A 1 155 ? -31.053 17.542 -28.782 1.00 49.81 155 GLU A N 1
ATOM 1185 C CA . GLU A 1 155 ? -32.402 17.041 -29.045 1.00 49.81 155 GLU A CA 1
ATOM 1186 C C . GLU A 1 155 ? -32.653 16.946 -30.562 1.00 49.81 155 GLU A C 1
ATOM 1188 O O . GLU A 1 155 ? -32.239 17.845 -31.306 1.00 49.81 155 GLU A O 1
ATOM 1193 N N . PRO A 1 156 ? -33.334 15.890 -31.043 1.00 44.97 156 PRO A N 1
ATOM 1194 C CA . PRO A 1 156 ? -33.696 15.784 -32.446 1.00 44.97 156 PRO A CA 1
ATOM 1195 C C . PRO A 1 156 ? -34.655 16.924 -32.808 1.00 44.97 156 PRO A C 1
ATOM 1197 O O . PRO A 1 156 ? -35.653 17.170 -32.130 1.00 44.97 156 PRO A O 1
ATOM 1200 N N . GLY A 1 157 ? -34.300 17.651 -33.869 1.00 45.91 157 GLY A N 1
ATOM 1201 C CA . GLY A 1 157 ? -34.967 18.871 -34.303 1.00 45.91 157 GLY A CA 1
ATOM 1202 C C . GLY A 1 157 ? -36.477 18.713 -34.457 1.00 45.91 157 GLY A C 1
ATOM 1203 O O . GLY A 1 157 ? -36.963 17.843 -35.175 1.00 45.91 157 GLY A O 1
ATOM 1204 N N . ARG A 1 158 ? -37.225 19.613 -33.814 1.00 51.75 158 ARG A N 1
ATOM 1205 C CA . ARG A 1 158 ? -38.617 19.883 -34.175 1.00 51.75 158 ARG A CA 1
ATOM 1206 C C . ARG A 1 158 ? -38.635 20.491 -35.577 1.00 51.75 158 ARG A C 1
ATOM 1208 O O . ARG A 1 158 ? -38.141 21.601 -35.766 1.00 51.75 158 ARG A O 1
ATOM 1215 N N . GLU A 1 159 ? -39.209 19.776 -36.538 1.00 51.88 159 GLU A N 1
ATOM 1216 C CA . GLU A 1 159 ? -39.526 20.325 -37.856 1.00 51.88 159 GLU A CA 1
ATOM 1217 C C . GLU A 1 159 ? -40.502 21.511 -37.716 1.00 51.88 159 GLU A C 1
ATOM 1219 O O . GLU A 1 159 ? -41.511 21.401 -37.005 1.00 51.88 159 GLU A O 1
ATOM 1224 N N . PRO A 1 160 ? -40.239 22.659 -38.364 1.00 53.12 160 PRO A N 1
ATOM 1225 C CA . PRO A 1 160 ? -41.188 23.760 -38.385 1.00 53.12 160 PRO A CA 1
ATOM 1226 C C . PRO A 1 160 ? -42.390 23.400 -39.272 1.00 53.12 160 PRO A C 1
ATOM 1228 O O . PRO A 1 160 ? -42.242 23.027 -40.434 1.00 53.12 160 PRO A O 1
ATOM 1231 N N . LYS A 1 161 ? -43.600 23.527 -38.712 1.00 57.56 161 LYS A N 1
ATOM 1232 C CA . LYS A 1 161 ? -44.869 23.407 -39.449 1.00 57.56 161 LYS A CA 1
ATOM 1233 C C . LYS A 1 161 ? -44.924 24.441 -40.588 1.00 57.56 161 LYS A C 1
ATOM 1235 O O . LYS A 1 161 ? -44.599 25.601 -40.338 1.00 57.56 161 LYS A O 1
ATOM 1240 N N . PRO A 1 162 ? -45.398 24.076 -41.792 1.00 52.66 162 PRO A N 1
ATOM 1241 C CA . PRO A 1 162 ? -45.534 25.027 -42.887 1.00 52.66 162 PRO A CA 1
ATOM 1242 C C . PRO A 1 162 ? -46.678 26.018 -42.620 1.00 52.66 162 PRO A C 1
ATOM 1244 O O . PRO A 1 162 ? -47.809 25.624 -42.325 1.00 52.66 162 PRO A O 1
ATOM 1247 N N . GLU A 1 163 ? -46.377 27.312 -42.740 1.00 51.69 163 GLU A N 1
ATOM 1248 C CA . GLU A 1 163 ? -47.358 28.399 -42.746 1.00 51.69 163 GLU A CA 1
ATOM 1249 C C . GLU A 1 163 ? -48.239 28.319 -44.001 1.00 51.69 163 GLU A C 1
ATOM 1251 O O . GLU A 1 163 ? -47.755 28.353 -45.134 1.00 51.69 163 GLU A O 1
ATOM 1256 N N . ARG A 1 164 ? -49.559 28.243 -43.800 1.00 57.69 164 ARG A N 1
ATOM 1257 C CA . ARG A 1 164 ? -50.555 28.455 -44.857 1.00 57.69 164 ARG A CA 1
ATOM 1258 C C . ARG A 1 164 ? -50.604 29.944 -45.204 1.00 57.69 164 ARG A C 1
ATOM 1260 O O . ARG A 1 164 ? -50.964 30.754 -44.353 1.00 57.69 164 ARG A O 1
ATOM 1267 N N . LYS A 1 165 ? -50.308 30.290 -46.458 1.00 54.94 165 LYS A N 1
ATOM 1268 C CA . LYS A 1 165 ? -50.650 31.602 -47.027 1.00 54.94 165 LYS A CA 1
ATOM 1269 C C . LYS A 1 165 ? -52.114 31.604 -47.499 1.00 54.94 165 LYS A C 1
ATOM 1271 O O . LYS A 1 165 ? -52.558 30.576 -48.008 1.00 54.94 165 LYS A O 1
ATOM 1276 N N . PRO A 1 166 ? -52.858 32.710 -47.327 1.00 51.97 166 PRO A N 1
ATOM 1277 C CA . PRO A 1 166 ? -54.236 32.821 -47.795 1.00 51.97 166 PRO A CA 1
ATOM 1278 C C . PRO A 1 166 ? -54.293 33.083 -49.310 1.00 51.97 166 PRO A C 1
ATOM 1280 O O . PRO A 1 166 ? -53.510 33.875 -49.835 1.00 51.97 166 PRO A O 1
ATOM 1283 N N . GLU A 1 167 ? -55.213 32.396 -49.989 1.00 49.72 167 GLU A N 1
ATOM 1284 C CA . GLU A 1 167 ? -55.588 32.623 -51.393 1.00 49.72 167 GLU A CA 1
ATOM 1285 C C . GLU A 1 167 ? -56.543 33.827 -51.520 1.00 49.72 167 GLU A C 1
ATOM 1287 O O . GLU A 1 167 ? -57.284 34.104 -50.569 1.00 49.72 167 GLU A O 1
ATOM 1292 N N . PRO A 1 168 ? -56.551 34.535 -52.664 1.00 58.94 168 PRO A N 1
ATOM 1293 C CA . PRO A 1 168 ? -57.700 35.314 -53.115 1.00 58.94 168 PRO A CA 1
ATOM 1294 C C . PRO A 1 168 ? -58.776 34.442 -53.783 1.00 58.94 168 PRO A C 1
ATOM 1296 O O . PRO A 1 168 ? -58.410 33.463 -54.474 1.00 58.94 168 PRO A O 1
#

Foldseek 3Di:
DDDALVRLVVVLVVLVVVLVVLVPPDDQVVDDPVSVVVSVVSVVVSVVSVVVSVVVVVVLVVLVVVLVVLLVPPPVSVVVNLVSLVVNVVNVDQDDPSNLVSLVVVLVDDDDPVVNVSSVVSSVVNVVSNVVVVLVVLCPDVPSCVVVPPDDDDDDDDDDDDDDDDDD

Organism: Streptomyces inhibens (NCBI:txid2293571)

Radius of gyration: 28.72 Å; chains: 1; bounding box: 93×45×77 Å

pLDDT: mean 82.95, std 16.55, range [44.94, 98.31]

Sequence (168 aa):
MAFSADELRVLRRALAHALQTTSHSAPLSAFGAEWSQDIQEYLRLAEAVDEAAREGGRLRAFLLADLARYREALPGSAAGYLARLKEALDTGYVPGPDDLAA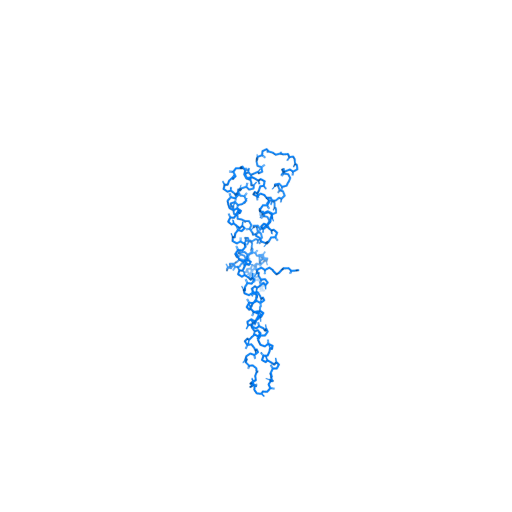LRALRTRRAGPAERERRSALLRHCEQLADISVRVRLRALPGGRSGARGGREPEPGREPKPERKPEP

Secondary structure (DSSP, 8-state):
----HHHHHHHHHHHHHHHHHHHHSS-TTSS-HHHHHHHHHHHHHHHHHHHHHHHHHHHHHHHHHHHHHHHHTTTTTHHHHHHHHHHHHHTTPPPPHHHHHHHHHHHHS---HHHHHHHHHHHHHHHHHHHHHHHHHHHHSTTTTGGGG-S-PPPPP-PPPPPPPPP-